Protein AF-A0A7X6ZY92-F1 (afdb_monomer_lite)

Foldseek 3Di:
DVVVVVVVVVVVVVVVVPVPVPFDFKAFADKWKDWQRHTFDWFKWAQDPVVLDIDGDDQVPDPAQEEIATETADEAQIKMKIKTKIQAQPDDDFKFKKWFAASPPPVLTDIDIFGWDDDDHRIIITMDIDHRHHCSGFDIFRDQPPDPVTNPHQHPVCNPGSYGYGYHGHPYD

Sequence (173 aa):
MKKYLLVLLILAIFSLVGCIDTSGPNYIESIDVYVDGELLEGKVQYYNQEQNKWLDFDDYKEKEKINVYYTFNVPLDKEIKIIINFYTPNTTMKEVKVVSSKNLDSNTNQTHFFDSEEKEDENTKVIITLEDFDGSFDVLKVPSWMGSNGIRYQGKKHPDGNYTILGVHFKLD

Secondary structure (DSSP, 8-state):
-HHHHHHHHHHHHHHHTT-----PPPEEEEEEEEETTEEPP-EEEEEETTTTEEEE--TTT--S-EEEEEEEEE-SSS-EEEEEEEE-TT----EEEEEEESTT-GGG-EEEEEEBPPPBTTEEEEEEEETT---S-SEEE--S-SSTT------TT-TT-SEEEEEEEEEE-

pLDDT: mean 76.74, std 17.32, range [32.09, 96.06]

Radius of gyration: 20.92 Å; chains: 1; bounding box: 67×39×50 Å

Structure (mmCIF, N/CA/C/O backbone):
data_AF-A0A7X6ZY92-F1
#
_entry.id   AF-A0A7X6ZY92-F1
#
loop_
_atom_site.group_PDB
_atom_site.id
_atom_site.type_symbol
_atom_site.label_atom_id
_atom_site.label_alt_id
_atom_site.label_comp_id
_atom_site.label_asym_id
_atom_site.label_entity_id
_atom_site.label_seq_id
_atom_site.pdbx_PDB_ins_code
_atom_site.Cartn_x
_atom_site.Cartn_y
_atom_site.Cartn_z
_atom_site.occupancy
_atom_site.B_iso_or_equiv
_atom_site.auth_seq_id
_atom_site.auth_comp_id
_atom_site.auth_asym_id
_atom_site.auth_atom_id
_atom_site.pdbx_PDB_model_num
ATOM 1 N N . MET A 1 1 ? 50.457 -17.965 -35.087 1.00 52.69 1 MET A N 1
ATOM 2 C CA . MET A 1 1 ? 49.531 -18.365 -33.999 1.00 52.69 1 MET A CA 1
ATOM 3 C C . MET A 1 1 ? 49.098 -17.235 -33.060 1.00 52.69 1 MET A C 1
ATOM 5 O O . MET A 1 1 ? 47.945 -17.243 -32.667 1.00 52.69 1 MET A O 1
ATOM 9 N N . LYS A 1 2 ? 49.937 -16.238 -32.724 1.00 55.31 2 LYS A N 1
ATOM 10 C CA . LYS A 1 2 ? 49.576 -15.181 -31.746 1.00 55.31 2 LYS A CA 1
ATOM 11 C C . LYS A 1 2 ? 48.450 -14.212 -32.178 1.00 55.31 2 LYS A C 1
ATOM 13 O O . LYS A 1 2 ? 47.763 -13.680 -31.320 1.00 55.31 2 LYS A O 1
ATOM 18 N N . LYS A 1 3 ? 48.230 -14.004 -33.486 1.00 54.56 3 LYS A N 1
ATOM 19 C CA . LYS A 1 3 ? 47.215 -13.058 -34.007 1.00 54.56 3 LYS A CA 1
ATOM 20 C C . LYS A 1 3 ? 45.767 -13.540 -33.824 1.00 54.56 3 LYS A C 1
ATOM 22 O O . LYS A 1 3 ? 44.895 -12.728 -33.552 1.00 54.56 3 LYS A O 1
ATOM 27 N N . TYR A 1 4 ? 45.526 -14.850 -33.910 1.00 62.28 4 TYR A N 1
ATOM 28 C CA . TYR A 1 4 ? 44.190 -15.434 -33.720 1.00 62.28 4 TYR A CA 1
ATOM 29 C C . TYR A 1 4 ? 43.761 -15.462 -32.246 1.00 62.28 4 TYR A C 1
ATOM 31 O O . TYR A 1 4 ? 42.573 -15.396 -31.952 1.00 62.28 4 TYR A O 1
ATOM 39 N N . LEU A 1 5 ? 44.731 -15.486 -31.323 1.00 60.62 5 LEU A N 1
ATOM 40 C CA . LEU A 1 5 ? 44.482 -15.444 -29.881 1.00 60.62 5 LEU A CA 1
ATOM 41 C C . LEU A 1 5 ? 43.863 -14.103 -29.448 1.00 60.62 5 LEU A C 1
ATOM 43 O O . LEU A 1 5 ? 42.979 -14.076 -28.601 1.00 60.62 5 LEU A O 1
ATOM 47 N N . LEU A 1 6 ? 44.297 -12.997 -30.066 1.00 60.62 6 LEU A N 1
ATOM 48 C CA . LEU A 1 6 ? 43.794 -11.652 -29.772 1.00 60.62 6 LEU A CA 1
ATOM 49 C C . LEU A 1 6 ? 42.333 -11.477 -30.221 1.00 60.62 6 LEU A C 1
ATOM 51 O O . LEU A 1 6 ? 41.538 -10.869 -29.515 1.00 60.62 6 LEU A O 1
ATOM 55 N N . VAL A 1 7 ? 41.972 -12.051 -31.374 1.00 67.69 7 VAL A N 1
ATOM 56 C CA . VAL A 1 7 ? 40.602 -11.999 -31.916 1.00 67.69 7 VAL A CA 1
ATOM 57 C C . VAL A 1 7 ? 39.637 -12.812 -31.047 1.00 67.69 7 VAL A C 1
ATOM 59 O O . VAL A 1 7 ? 38.543 -12.342 -30.745 1.00 67.69 7 VAL A O 1
ATOM 62 N N . LEU A 1 8 ? 40.066 -13.990 -30.581 1.00 61.75 8 LEU A N 1
ATOM 63 C CA . LEU A 1 8 ? 39.313 -14.807 -29.622 1.00 61.75 8 LEU A CA 1
ATOM 64 C C . LEU A 1 8 ? 39.111 -14.092 -28.279 1.00 61.75 8 LEU A C 1
ATOM 66 O O . LEU A 1 8 ? 38.025 -14.166 -27.712 1.00 61.75 8 LEU A O 1
ATOM 70 N N . LEU A 1 9 ? 40.122 -13.361 -27.799 1.00 60.56 9 LEU A N 1
ATOM 71 C CA . LEU A 1 9 ? 40.026 -12.587 -26.561 1.00 60.56 9 LEU A CA 1
ATOM 72 C C . LEU A 1 9 ? 38.993 -11.453 -26.678 1.00 60.56 9 LEU A C 1
ATOM 74 O O . LEU A 1 9 ? 38.192 -11.259 -25.771 1.00 60.56 9 LEU A O 1
ATOM 78 N N . ILE A 1 10 ? 38.974 -10.735 -27.806 1.00 63.00 10 ILE A N 1
ATOM 79 C CA . ILE A 1 10 ? 38.022 -9.639 -28.049 1.00 63.00 10 ILE A CA 1
ATOM 80 C C . ILE A 1 10 ? 36.585 -10.177 -28.145 1.00 63.00 10 ILE A C 1
ATOM 82 O O . ILE A 1 10 ? 35.690 -9.618 -27.519 1.00 63.00 10 ILE A O 1
ATOM 86 N N . LEU A 1 11 ? 36.361 -11.293 -28.848 1.00 58.56 11 LEU A N 1
ATOM 87 C CA . LEU A 1 11 ? 35.043 -11.944 -28.921 1.00 58.56 11 LEU A CA 1
ATOM 88 C C . LEU A 1 11 ? 34.557 -12.456 -27.554 1.00 58.56 11 LEU A C 1
ATOM 90 O O . LEU A 1 11 ? 33.378 -12.312 -27.237 1.00 58.56 11 LEU A O 1
ATOM 94 N N . ALA A 1 12 ? 35.457 -12.987 -26.719 1.00 57.81 12 ALA A N 1
ATOM 95 C CA . ALA A 1 12 ? 35.127 -13.412 -25.359 1.00 57.81 12 ALA A CA 1
ATOM 96 C C . ALA A 1 12 ? 34.753 -12.225 -24.449 1.00 57.81 12 ALA A C 1
ATOM 98 O O . ALA A 1 12 ? 33.817 -12.323 -23.655 1.00 57.81 12 ALA A O 1
ATOM 99 N N . ILE A 1 13 ? 35.421 -11.076 -24.608 1.00 55.72 13 ILE A N 1
ATOM 100 C CA . ILE A 1 13 ? 35.073 -9.842 -23.888 1.00 55.72 13 ILE A CA 1
ATOM 101 C C . ILE A 1 13 ? 33.677 -9.353 -24.302 1.00 55.72 13 ILE A C 1
ATOM 103 O O . ILE A 1 13 ? 32.896 -8.995 -23.427 1.00 55.72 13 ILE A O 1
ATOM 107 N N . PHE A 1 14 ? 33.307 -9.424 -25.588 1.00 52.91 14 PHE A N 1
ATOM 108 C CA . PHE A 1 14 ? 31.949 -9.079 -26.039 1.00 52.91 14 PHE A CA 1
ATOM 109 C C . PHE A 1 14 ? 30.867 -10.041 -25.520 1.00 52.91 14 PHE A C 1
ATOM 111 O O . PHE A 1 14 ? 29.761 -9.591 -25.232 1.00 52.91 14 PHE A O 1
ATOM 118 N N . SER A 1 15 ? 31.178 -11.328 -25.316 1.00 51.72 15 SER A N 1
ATOM 119 C CA . SER A 1 15 ? 30.236 -12.272 -24.686 1.00 51.72 15 SER A CA 1
ATOM 120 C C . SER A 1 15 ? 30.003 -12.020 -23.188 1.00 51.72 15 SER A C 1
ATOM 122 O O . SER A 1 15 ? 28.980 -12.440 -22.657 1.00 51.72 15 SER A O 1
ATOM 124 N N . LEU A 1 16 ? 30.899 -11.287 -22.514 1.00 45.31 16 LEU A N 1
ATOM 125 C CA . LEU A 1 16 ? 30.743 -10.877 -21.110 1.00 45.31 16 LEU A CA 1
ATOM 126 C C . LEU A 1 16 ? 29.925 -9.585 -20.940 1.00 45.31 16 LEU A C 1
ATOM 128 O O . LEU A 1 16 ? 29.391 -9.348 -19.861 1.00 45.31 16 LEU A O 1
ATOM 132 N N . VAL A 1 17 ? 29.766 -8.774 -21.995 1.00 46.59 17 VAL A N 1
ATOM 133 C CA . VAL A 1 17 ? 28.869 -7.595 -21.993 1.00 46.59 17 VAL A CA 1
ATOM 134 C C . VAL A 1 17 ? 27.405 -7.994 -22.263 1.00 46.59 17 VAL A C 1
ATOM 136 O O . VAL A 1 17 ? 26.510 -7.156 -22.255 1.00 46.59 17 VAL A O 1
ATOM 139 N N . GLY A 1 18 ? 27.149 -9.289 -22.478 1.00 39.06 18 GLY A N 1
ATOM 140 C CA . GLY A 1 18 ? 25.829 -9.873 -22.711 1.00 39.06 18 GLY A CA 1
ATOM 141 C C . GLY A 1 18 ? 25.027 -10.218 -21.450 1.00 39.06 18 GLY A C 1
ATOM 142 O O . GLY A 1 18 ? 23.982 -10.847 -21.582 1.00 39.06 18 GLY A O 1
ATOM 143 N N . CYS A 1 19 ? 25.449 -9.802 -20.249 1.00 43.12 19 CYS A N 1
ATOM 144 C CA . CYS A 1 19 ? 24.511 -9.628 -19.131 1.00 43.12 19 CYS A CA 1
ATOM 145 C C . CYS A 1 19 ? 23.712 -8.348 -19.388 1.00 43.12 19 CYS A C 1
ATOM 147 O O . CYS A 1 19 ? 23.914 -7.319 -18.748 1.00 43.12 19 CYS A O 1
ATOM 149 N N . ILE A 1 20 ? 22.851 -8.411 -20.403 1.00 37.75 20 ILE A N 1
ATOM 150 C CA . ILE A 1 20 ? 21.801 -7.427 -20.611 1.00 37.75 20 ILE A CA 1
ATOM 151 C C . ILE A 1 20 ? 20.990 -7.429 -19.324 1.00 37.75 20 ILE A C 1
ATOM 153 O O . ILE A 1 20 ? 20.524 -8.480 -18.886 1.00 37.75 20 ILE A O 1
ATOM 157 N N . ASP A 1 21 ? 20.886 -6.260 -18.707 1.00 40.66 21 ASP A N 1
ATOM 158 C CA . ASP A 1 21 ? 20.015 -6.024 -17.573 1.00 40.66 21 ASP A CA 1
ATOM 159 C C . ASP A 1 21 ? 18.576 -6.330 -18.012 1.00 40.66 21 ASP A C 1
ATOM 161 O O . ASP A 1 21 ? 17.890 -5.511 -18.619 1.00 40.66 21 ASP A O 1
ATOM 165 N N . THR A 1 22 ? 18.144 -7.568 -17.784 1.00 40.19 22 THR A N 1
ATOM 166 C CA . THR A 1 22 ? 16.772 -8.010 -18.011 1.00 40.19 22 THR A CA 1
ATOM 167 C C . THR A 1 22 ? 15.861 -7.555 -16.878 1.00 40.19 22 THR A C 1
ATOM 169 O O . THR A 1 22 ? 14.707 -7.968 -16.853 1.00 40.19 22 THR A O 1
ATOM 172 N N . SER A 1 23 ? 16.297 -6.702 -15.942 1.00 44.28 23 SER A N 1
ATOM 173 C CA . SER A 1 23 ? 15.381 -6.114 -14.964 1.00 44.28 23 SER A CA 1
ATOM 174 C C . SER A 1 23 ? 14.530 -5.019 -15.623 1.00 44.28 23 SER A C 1
ATOM 176 O O . SER A 1 23 ? 14.741 -3.819 -15.480 1.00 44.28 23 SER A O 1
ATOM 178 N N . GLY A 1 24 ? 13.521 -5.454 -16.385 1.00 47.12 24 GLY A N 1
ATOM 179 C CA . GLY A 1 24 ? 12.368 -4.608 -16.685 1.00 47.12 24 GLY A CA 1
ATOM 180 C C . GLY A 1 24 ? 11.795 -4.060 -15.369 1.00 47.12 24 GLY A C 1
ATOM 181 O O . GLY A 1 24 ? 11.972 -4.692 -14.323 1.00 47.12 24 GLY A O 1
ATOM 182 N N . PRO A 1 25 ? 11.162 -2.876 -15.373 1.00 58.12 25 PRO A N 1
ATOM 183 C CA . PRO A 1 25 ? 10.755 -2.232 -14.136 1.00 58.12 25 PRO A CA 1
ATOM 184 C C . PRO A 1 25 ? 9.745 -3.116 -13.406 1.00 58.12 25 PRO A C 1
ATOM 186 O O . PRO A 1 25 ? 8.688 -3.430 -13.947 1.00 58.12 25 PRO A O 1
ATOM 189 N N . ASN A 1 26 ? 10.073 -3.498 -12.175 1.00 65.50 26 ASN A N 1
ATOM 190 C CA . ASN A 1 26 ? 9.088 -4.044 -11.257 1.00 65.50 26 ASN A CA 1
ATOM 191 C C . ASN A 1 26 ? 8.320 -2.868 -10.651 1.00 65.50 26 ASN A C 1
ATOM 193 O O . ASN A 1 26 ? 8.949 -1.929 -10.157 1.00 65.50 26 ASN A O 1
ATOM 197 N N . TYR A 1 27 ? 6.992 -2.912 -10.670 1.00 73.25 27 TYR A N 1
ATOM 198 C CA . TYR A 1 27 ? 6.138 -1.891 -10.055 1.00 73.25 27 TYR A CA 1
ATOM 199 C C . TYR A 1 27 ? 4.798 -2.490 -9.619 1.00 73.25 27 TYR A C 1
ATOM 201 O O . TYR A 1 27 ? 4.432 -3.582 -10.040 1.00 73.25 27 TYR A O 1
ATOM 209 N N . ILE A 1 28 ? 4.061 -1.779 -8.765 1.00 76.25 28 ILE A N 1
ATOM 210 C CA . ILE A 1 28 ? 2.682 -2.142 -8.416 1.00 76.25 28 ILE A CA 1
ATOM 211 C C . ILE A 1 28 ? 1.779 -1.709 -9.574 1.00 76.25 28 ILE A C 1
ATOM 213 O O . ILE A 1 28 ? 1.677 -0.516 -9.864 1.00 76.25 28 ILE A O 1
ATOM 217 N N . GLU A 1 29 ? 1.153 -2.669 -10.243 1.00 77.19 29 GLU A N 1
ATOM 218 C CA . GLU A 1 29 ? 0.191 -2.431 -11.317 1.00 77.19 29 GLU A CA 1
ATOM 219 C C . GLU A 1 29 ? -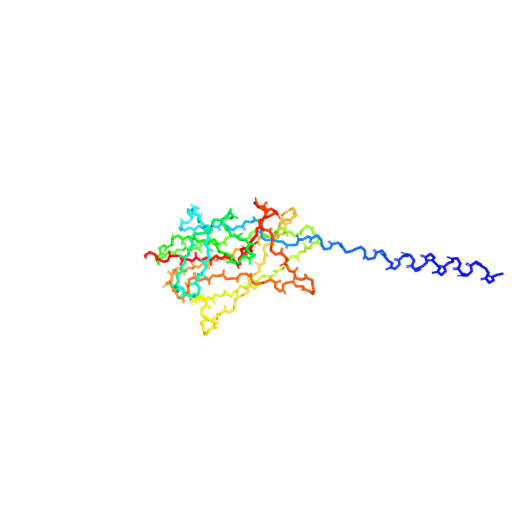1.152 -1.941 -10.763 1.00 77.19 29 GLU A C 1
ATOM 221 O O . GLU A 1 29 ? -1.676 -0.929 -11.234 1.00 77.19 29 GLU A O 1
ATOM 226 N N . SER A 1 30 ? -1.684 -2.625 -9.748 1.00 81.25 30 SER A N 1
ATOM 227 C CA . SER A 1 30 ? -2.926 -2.245 -9.072 1.00 81.25 30 SER A CA 1
ATOM 228 C C . SER A 1 30 ? -2.900 -2.605 -7.588 1.00 81.25 30 SER A C 1
ATOM 230 O O . SER A 1 30 ? -2.139 -3.472 -7.148 1.00 81.25 30 SER A O 1
ATOM 232 N N . ILE A 1 31 ? -3.738 -1.907 -6.823 1.00 87.12 31 ILE A N 1
ATOM 233 C CA . ILE A 1 31 ? -4.115 -2.292 -5.468 1.00 87.12 31 ILE A CA 1
ATOM 234 C C . ILE A 1 31 ? -5.636 -2.288 -5.417 1.00 87.12 31 ILE A C 1
ATOM 236 O O . ILE A 1 31 ? -6.243 -1.229 -5.580 1.00 87.12 31 ILE A O 1
ATOM 240 N N . ASP A 1 32 ? -6.219 -3.455 -5.182 1.00 91.25 32 ASP A N 1
ATOM 241 C CA . ASP A 1 32 ? -7.659 -3.642 -5.060 1.00 91.25 32 ASP A CA 1
ATOM 242 C C . ASP A 1 32 ? -7.981 -3.962 -3.599 1.00 91.25 32 ASP A C 1
ATOM 244 O O . ASP A 1 32 ? -7.355 -4.836 -2.998 1.00 91.25 32 ASP A O 1
ATOM 248 N N . VAL A 1 33 ? -8.926 -3.234 -3.008 1.00 93.50 33 VAL A N 1
ATOM 249 C CA . VAL A 1 33 ? -9.332 -3.413 -1.609 1.00 93.50 33 VAL A CA 1
ATOM 250 C C . VAL A 1 33 ? -10.784 -3.853 -1.579 1.00 93.50 33 VAL A C 1
ATOM 252 O O . VAL A 1 33 ? -11.639 -3.193 -2.162 1.00 93.50 33 VAL A O 1
ATOM 255 N N . TYR A 1 34 ? -11.051 -4.956 -0.892 1.00 95.50 34 TYR A N 1
ATOM 256 C CA . TYR A 1 34 ? -12.380 -5.501 -0.677 1.00 95.50 34 TYR A CA 1
ATOM 257 C C . TYR A 1 34 ? -12.729 -5.430 0.805 1.00 95.50 34 TYR A C 1
ATOM 259 O O . TYR A 1 34 ? -11.884 -5.730 1.649 1.00 95.50 34 TYR A O 1
ATOM 267 N N . VAL A 1 35 ? -13.973 -5.072 1.108 1.00 93.88 35 VAL A N 1
ATOM 268 C CA . VAL A 1 35 ? -14.541 -5.101 2.462 1.00 93.88 35 VAL A CA 1
ATOM 269 C C . VAL A 1 35 ? -15.758 -6.013 2.429 1.00 93.88 35 VAL A C 1
ATOM 271 O O . VAL A 1 35 ? -16.639 -5.807 1.598 1.00 93.88 35 VAL A O 1
ATOM 274 N N . ASP A 1 36 ? -15.783 -7.053 3.266 1.00 91.56 36 ASP A N 1
ATOM 275 C CA . ASP A 1 36 ? -16.819 -8.105 3.241 1.00 91.56 36 ASP A CA 1
ATOM 276 C C . ASP A 1 36 ? -17.076 -8.683 1.824 1.00 91.56 36 ASP A C 1
ATOM 278 O O . ASP A 1 36 ? -18.191 -9.060 1.461 1.00 91.56 36 ASP A O 1
ATOM 282 N N . GLY A 1 37 ? -16.031 -8.740 0.991 1.00 92.31 37 GLY A N 1
ATOM 283 C CA . GLY A 1 37 ? -16.101 -9.235 -0.388 1.00 92.31 37 GLY A CA 1
ATOM 284 C C . GLY A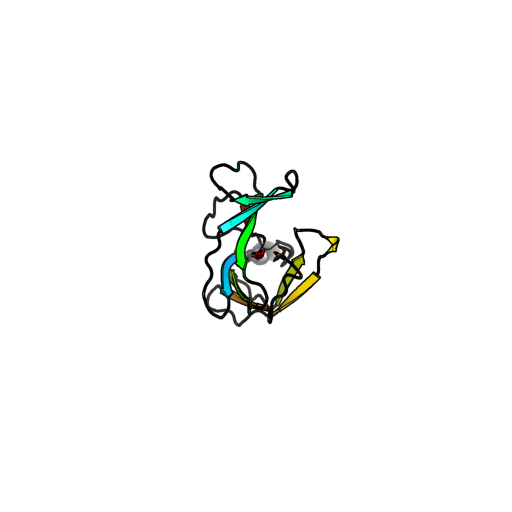 1 37 ? -16.539 -8.215 -1.448 1.00 92.31 37 GLY A C 1
ATOM 285 O O . GLY A 1 37 ? -16.537 -8.556 -2.632 1.00 92.31 37 GLY A O 1
ATOM 286 N N . GLU A 1 38 ? -16.853 -6.970 -1.082 1.00 94.44 38 GLU A N 1
ATOM 287 C CA . GLU A 1 38 ? -17.199 -5.902 -2.030 1.00 94.44 38 GLU A CA 1
ATOM 288 C C . GLU A 1 38 ? -15.988 -5.022 -2.361 1.00 94.44 38 GLU A C 1
ATOM 290 O O . GLU A 1 38 ? -15.296 -4.552 -1.459 1.00 94.44 38 GLU A O 1
ATOM 295 N N . LEU A 1 39 ? -15.732 -4.781 -3.655 1.00 94.56 39 LEU A N 1
ATOM 296 C CA . LEU A 1 39 ? -14.651 -3.899 -4.108 1.00 94.56 39 LEU A CA 1
ATOM 297 C C . LEU A 1 39 ? -14.945 -2.454 -3.697 1.00 94.56 39 LEU A C 1
ATOM 299 O O . LEU A 1 39 ? -15.975 -1.888 -4.062 1.00 94.56 39 LEU A O 1
ATOM 303 N N . LEU A 1 40 ? -13.997 -1.843 -2.998 1.00 93.31 40 LEU A N 1
ATOM 304 C CA . LEU A 1 40 ? -14.105 -0.486 -2.499 1.00 93.31 40 LEU A CA 1
ATOM 305 C C . LEU A 1 40 ? -13.375 0.497 -3.418 1.00 93.31 40 LEU A C 1
ATOM 307 O O . LEU A 1 40 ? -12.209 0.304 -3.767 1.00 93.31 40 LEU A O 1
ATOM 311 N N . GLU A 1 41 ? -14.038 1.594 -3.780 1.00 90.50 41 GLU A N 1
ATOM 312 C CA . GLU A 1 41 ? -13.408 2.664 -4.553 1.00 90.50 41 GLU A CA 1
ATOM 313 C C . GLU A 1 41 ? -12.566 3.573 -3.650 1.00 90.50 41 GLU A C 1
ATOM 315 O O . GLU A 1 41 ? -13.042 4.132 -2.660 1.00 90.50 41 GLU A O 1
ATOM 320 N N . GLY A 1 42 ? -11.293 3.732 -4.011 1.00 88.25 42 GLY A N 1
ATOM 321 C CA . GLY A 1 42 ? -10.349 4.602 -3.317 1.00 88.25 42 GLY A CA 1
ATOM 322 C C . GLY A 1 42 ? -10.016 5.869 -4.098 1.00 88.25 42 GLY A C 1
ATOM 323 O O . GLY A 1 42 ? -10.281 5.992 -5.294 1.00 88.25 42 GLY A O 1
ATOM 324 N N . LYS A 1 43 ? -9.352 6.808 -3.425 1.00 90.06 43 LYS A N 1
ATOM 325 C CA . LYS A 1 43 ? -8.767 8.014 -4.031 1.00 90.06 43 LYS A CA 1
ATOM 326 C C . LYS A 1 43 ? -7.285 8.125 -3.710 1.00 90.06 43 LYS A C 1
ATOM 328 O O . LYS A 1 43 ? -6.808 7.527 -2.755 1.00 90.06 43 LYS A O 1
ATOM 333 N N . VAL A 1 44 ? -6.542 8.902 -4.491 1.00 88.19 44 VAL A N 1
ATOM 334 C CA . VAL A 1 44 ? -5.113 9.120 -4.239 1.00 88.19 44 VAL A CA 1
ATOM 335 C C . VAL A 1 44 ? -4.943 10.303 -3.289 1.00 88.19 44 VAL A C 1
ATOM 337 O O . VAL A 1 44 ? -5.464 11.388 -3.545 1.00 88.19 44 VAL A O 1
ATOM 340 N N . GLN A 1 45 ? -4.220 10.105 -2.189 1.00 91.56 45 GLN A N 1
ATOM 341 C CA . GLN A 1 45 ? -3.928 11.158 -1.214 1.00 91.56 45 GLN A CA 1
ATOM 342 C C . GLN A 1 45 ? -2.467 11.135 -0.780 1.00 91.56 45 GLN A C 1
ATOM 344 O O . GLN A 1 45 ? -1.807 10.102 -0.836 1.00 91.56 45 GLN A O 1
ATOM 349 N N . TYR A 1 46 ? -1.969 12.262 -0.286 1.00 90.00 46 TYR A N 1
ATOM 350 C CA . TYR A 1 46 ? -0.686 12.340 0.408 1.00 90.00 46 TYR A CA 1
ATOM 351 C C . TYR A 1 46 ? -0.870 12.880 1.823 1.00 90.00 46 TYR A C 1
ATOM 353 O O . TYR A 1 46 ? -1.859 13.547 2.132 1.00 90.00 46 TYR A O 1
ATOM 361 N N . TYR A 1 47 ? 0.102 12.605 2.688 1.00 90.19 47 TYR A N 1
ATOM 362 C CA . TYR A 1 47 ? 0.119 13.146 4.040 1.00 90.19 47 TYR A CA 1
ATOM 363 C C . TYR A 1 47 ? 0.930 14.442 4.090 1.00 90.19 47 TYR A C 1
ATOM 365 O O . TYR A 1 47 ? 2.144 14.433 3.876 1.00 90.19 47 TYR A O 1
ATOM 373 N N . ASN A 1 48 ? 0.269 15.562 4.377 1.00 88.88 48 ASN A N 1
ATOM 374 C CA . ASN A 1 48 ? 0.933 16.836 4.614 1.00 88.88 48 ASN A CA 1
ATOM 375 C C . ASN A 1 48 ? 1.396 16.892 6.077 1.00 88.88 48 ASN A C 1
ATOM 377 O O . ASN A 1 48 ? 0.581 17.059 6.985 1.00 88.88 48 ASN A O 1
ATOM 381 N N . GLN A 1 49 ? 2.706 16.751 6.294 1.00 83.69 49 GLN A N 1
ATOM 382 C CA . GLN A 1 49 ? 3.302 16.733 7.633 1.00 83.69 49 GLN A CA 1
ATOM 383 C C . GLN A 1 49 ? 3.193 18.081 8.354 1.00 83.69 49 GLN A C 1
ATOM 385 O O . GLN A 1 49 ? 2.977 18.104 9.561 1.00 83.69 49 GLN A O 1
ATOM 390 N N . GLU A 1 50 ? 3.289 19.200 7.631 1.00 87.25 50 GLU A N 1
ATOM 391 C CA . GLU A 1 50 ? 3.192 20.543 8.222 1.00 87.25 50 GLU A CA 1
ATOM 392 C C . GLU A 1 50 ? 1.794 20.818 8.788 1.00 87.25 50 GLU A C 1
ATOM 394 O O . GLU A 1 50 ? 1.643 21.466 9.820 1.00 87.25 50 GLU A O 1
ATOM 399 N N . GLN A 1 51 ? 0.764 20.311 8.109 1.00 88.69 51 GLN A N 1
ATOM 400 C CA . GLN A 1 51 ? -0.641 20.494 8.474 1.00 88.69 51 GLN A CA 1
ATOM 401 C C . GLN A 1 51 ? -1.215 19.290 9.234 1.00 88.69 51 GLN A C 1
ATOM 403 O O . GLN A 1 51 ? -2.384 19.323 9.613 1.00 88.69 51 GLN A O 1
ATOM 408 N N . ASN A 1 52 ? -0.409 18.241 9.436 1.00 87.62 52 ASN A N 1
ATOM 409 C CA . ASN A 1 52 ? -0.771 16.984 10.089 1.00 87.62 52 ASN A CA 1
ATOM 410 C C . ASN A 1 52 ? -2.111 16.412 9.588 1.00 87.62 52 ASN A C 1
ATOM 412 O O . ASN A 1 52 ? -3.014 16.118 10.374 1.00 87.62 52 ASN A O 1
ATOM 416 N N . LYS A 1 53 ? -2.270 16.332 8.260 1.00 90.69 53 LYS A N 1
ATOM 417 C CA . LYS A 1 53 ? -3.507 15.852 7.628 1.00 90.69 53 LYS A CA 1
ATOM 418 C C . LYS A 1 53 ? -3.274 15.209 6.266 1.00 90.69 53 LYS A C 1
ATOM 420 O O . LYS A 1 53 ? -2.334 15.547 5.546 1.00 90.69 53 LYS A O 1
ATOM 425 N N . TRP A 1 54 ? -4.212 14.352 5.885 1.00 92.06 54 TRP A N 1
ATOM 426 C CA . TRP A 1 54 ? -4.312 13.779 4.547 1.00 92.06 54 TRP A CA 1
ATOM 427 C C . TRP A 1 54 ? -4.968 14.759 3.570 1.00 92.06 54 TRP A C 1
ATOM 429 O O . TRP A 1 54 ? -5.998 15.362 3.880 1.00 92.06 54 TRP A O 1
ATOM 439 N N . LEU A 1 55 ? -4.366 14.919 2.393 1.00 91.56 55 LEU A N 1
ATOM 440 C CA . LEU A 1 55 ? -4.821 15.805 1.323 1.00 91.56 55 LEU A CA 1
ATOM 441 C C . LEU A 1 55 ? -5.004 15.029 0.023 1.00 91.56 55 LEU A C 1
ATOM 443 O O . LEU A 1 55 ? -4.218 14.137 -0.288 1.00 91.56 55 LEU A O 1
ATOM 447 N N . ASP A 1 56 ? -6.034 15.393 -0.739 1.00 91.19 56 ASP A N 1
ATOM 448 C CA . ASP A 1 56 ? -6.268 14.828 -2.067 1.00 91.19 56 ASP A CA 1
ATOM 449 C C . ASP A 1 56 ? -5.115 15.197 -3.001 1.00 91.19 56 ASP A C 1
ATOM 451 O O . ASP A 1 56 ? -4.696 16.354 -3.066 1.00 91.19 56 ASP A O 1
ATOM 455 N N . PHE A 1 57 ? -4.584 14.190 -3.692 1.00 86.88 57 PHE A N 1
ATOM 456 C CA . PHE A 1 57 ? -3.507 14.383 -4.647 1.00 86.88 57 PHE A CA 1
ATOM 457 C C . PHE A 1 57 ? -4.089 14.798 -6.000 1.00 86.88 57 PHE A C 1
ATOM 459 O O . PHE A 1 57 ? -4.869 14.062 -6.605 1.00 86.88 57 PHE A O 1
ATOM 466 N N . ASP A 1 58 ? -3.694 15.984 -6.453 1.00 78.88 58 ASP A N 1
ATOM 467 C CA . ASP A 1 58 ? -4.028 16.553 -7.757 1.00 78.88 58 ASP A CA 1
ATOM 468 C C . ASP A 1 58 ? -2.722 16.680 -8.550 1.00 78.88 58 ASP A C 1
ATOM 470 O O . ASP A 1 58 ? -1.914 17.586 -8.320 1.00 78.88 58 ASP A O 1
ATOM 474 N N . ASP A 1 59 ? -2.493 15.719 -9.445 1.00 69.12 59 ASP A N 1
ATOM 475 C CA . ASP A 1 59 ? -1.257 15.546 -10.212 1.00 69.12 59 ASP A CA 1
ATOM 476 C C . ASP A 1 59 ? -0.901 16.758 -11.086 1.00 69.12 59 ASP A C 1
ATOM 478 O O . ASP A 1 59 ? 0.273 16.970 -11.389 1.00 69.12 59 ASP A O 1
ATOM 482 N N . TYR A 1 60 ? -1.878 17.602 -11.429 1.00 60.91 60 TYR A N 1
ATOM 483 C CA . TYR A 1 60 ? -1.666 18.830 -12.198 1.00 60.91 60 TYR A CA 1
ATOM 484 C C . TYR A 1 60 ? -1.127 20.001 -11.369 1.00 60.91 60 TYR A C 1
ATOM 486 O O . TYR A 1 60 ? -0.575 20.951 -11.934 1.00 60.91 60 TYR A O 1
ATOM 494 N N . LYS A 1 61 ? -1.301 19.981 -10.042 1.00 68.38 61 LYS A N 1
ATOM 495 C CA . LYS A 1 61 ? -0.874 21.079 -9.157 1.00 68.38 61 LYS A CA 1
ATOM 496 C C . LYS A 1 61 ? 0.508 20.855 -8.552 1.00 68.38 61 LYS A C 1
ATOM 498 O O . LYS A 1 61 ? 1.191 21.833 -8.241 1.00 68.38 61 LYS A O 1
ATOM 503 N N . GLU A 1 62 ? 0.931 19.602 -8.414 1.00 69.25 62 GLU A N 1
ATOM 504 C CA . GLU A 1 62 ? 2.166 19.252 -7.715 1.00 69.25 62 GLU A CA 1
ATOM 505 C C . GLU A 1 62 ? 3.386 19.268 -8.655 1.00 69.25 62 GLU A C 1
ATOM 507 O O . GLU A 1 62 ? 3.557 18.436 -9.548 1.00 69.25 62 GLU A O 1
ATOM 512 N N . LYS A 1 63 ? 4.274 20.252 -8.452 1.00 65.19 63 LYS A N 1
ATOM 513 C CA . LYS A 1 63 ? 5.496 20.431 -9.262 1.00 65.19 63 LYS A CA 1
ATOM 514 C C . LYS A 1 63 ? 6.632 19.488 -8.878 1.00 65.19 63 LYS A C 1
ATOM 516 O O . LYS A 1 63 ? 7.538 19.271 -9.682 1.00 65.19 63 LYS A O 1
ATOM 521 N N . GLU A 1 64 ? 6.605 18.945 -7.667 1.00 71.62 64 GLU A N 1
ATOM 522 C CA . GLU A 1 64 ? 7.644 18.065 -7.133 1.00 71.62 64 GLU A CA 1
ATOM 523 C C . GLU A 1 64 ? 7.137 16.635 -6.976 1.00 71.62 64 GLU A C 1
ATOM 525 O O . GLU A 1 64 ? 5.945 16.396 -6.784 1.00 71.62 64 GLU A O 1
ATOM 530 N N . LYS A 1 65 ? 8.067 15.678 -7.051 1.00 71.88 65 LYS A N 1
ATOM 531 C CA . LYS A 1 65 ? 7.742 14.265 -6.899 1.00 71.88 65 LYS A CA 1
ATOM 532 C C . LYS A 1 65 ? 7.294 13.986 -5.470 1.00 71.88 65 LYS A C 1
ATOM 534 O O . LYS A 1 65 ? 8.111 14.063 -4.554 1.00 71.88 65 LYS A O 1
ATOM 539 N N . ILE A 1 66 ? 6.038 13.588 -5.289 1.00 78.81 66 ILE A N 1
ATOM 540 C CA . ILE A 1 66 ? 5.462 13.336 -3.963 1.00 78.81 66 ILE A CA 1
ATOM 541 C C . ILE A 1 66 ? 5.114 11.863 -3.736 1.00 78.81 66 ILE A C 1
ATOM 543 O O . ILE A 1 66 ? 4.808 11.108 -4.660 1.00 78.81 66 ILE A O 1
ATOM 547 N N . ASN A 1 67 ? 5.182 11.438 -2.478 1.00 82.62 67 ASN A N 1
ATOM 548 C CA . ASN A 1 67 ? 4.717 10.124 -2.062 1.00 82.62 67 ASN A CA 1
ATOM 549 C C . ASN A 1 67 ? 3.225 10.185 -1.736 1.00 82.62 67 ASN A C 1
ATOM 551 O O . ASN A 1 67 ? 2.804 10.985 -0.902 1.00 82.62 67 ASN A O 1
ATOM 555 N N . VAL A 1 68 ? 2.447 9.313 -2.360 1.00 86.62 68 VAL A N 1
ATOM 556 C CA . VAL A 1 68 ? 0.994 9.232 -2.205 1.00 86.62 68 VAL A CA 1
ATOM 557 C C . VAL A 1 68 ? 0.590 7.829 -1.754 1.00 86.62 68 VAL A C 1
ATOM 559 O O . VAL A 1 68 ? 1.404 6.907 -1.716 1.00 86.62 68 VAL A O 1
ATOM 562 N N . TYR A 1 69 ? -0.676 7.658 -1.411 1.00 89.38 69 TYR A N 1
ATOM 563 C CA . TYR A 1 69 ? -1.282 6.410 -0.973 1.00 89.38 69 TYR A CA 1
ATOM 564 C C . TYR A 1 69 ? -2.657 6.287 -1.627 1.00 89.38 69 TYR A C 1
ATOM 566 O O . TYR A 1 69 ? -3.329 7.298 -1.858 1.00 89.38 69 TYR A O 1
ATOM 574 N N . TYR A 1 70 ? -3.077 5.059 -1.929 1.00 90.38 70 TYR A N 1
ATOM 575 C CA . TYR A 1 70 ? -4.488 4.809 -2.198 1.00 90.38 70 TYR A CA 1
ATOM 576 C C . TYR A 1 70 ? -5.236 4.841 -0.869 1.00 90.38 70 TYR A C 1
ATOM 578 O O . TYR A 1 70 ? -4.993 4.004 -0.003 1.00 90.38 70 TYR A O 1
ATOM 586 N N . THR A 1 71 ? -6.106 5.830 -0.702 1.00 93.19 71 THR A N 1
ATOM 587 C CA . THR A 1 71 ? -6.944 5.983 0.480 1.00 93.19 71 THR A CA 1
ATOM 588 C C . THR A 1 71 ? -8.322 5.399 0.242 1.00 93.19 71 THR A C 1
ATOM 590 O O . THR A 1 71 ? -8.993 5.768 -0.725 1.00 93.19 71 THR A O 1
ATOM 593 N N . PHE A 1 72 ? -8.773 4.592 1.193 1.00 93.62 72 PHE A N 1
ATOM 594 C CA . PHE A 1 72 ? -10.102 3.999 1.225 1.00 93.62 72 PHE A CA 1
ATOM 595 C C . PHE A 1 72 ? -10.788 4.347 2.546 1.00 93.62 72 PHE A C 1
ATOM 597 O O . PHE A 1 72 ? -10.115 4.398 3.576 1.00 93.62 72 PHE A O 1
ATOM 604 N N . ASN A 1 73 ? -12.102 4.591 2.524 1.00 92.94 73 ASN A N 1
ATOM 605 C CA . ASN A 1 73 ? -12.874 4.669 3.766 1.00 92.94 73 ASN A CA 1
ATOM 606 C C . ASN A 1 73 ? -13.241 3.247 4.187 1.00 92.94 73 ASN A C 1
ATOM 608 O O . ASN A 1 73 ? -13.979 2.587 3.459 1.00 92.94 73 ASN A O 1
ATOM 612 N N . VAL A 1 74 ? -12.707 2.766 5.306 1.00 90.38 74 VAL A N 1
ATOM 613 C CA . VAL A 1 74 ? -12.934 1.386 5.749 1.00 90.38 74 VAL A CA 1
ATOM 614 C C . VAL A 1 74 ? -13.646 1.361 7.100 1.00 90.38 74 VAL A C 1
ATOM 616 O O . VAL A 1 74 ? -13.252 2.102 8.006 1.00 90.38 74 VAL A O 1
ATOM 619 N N . PRO A 1 75 ? -14.688 0.526 7.248 1.00 88.44 75 PRO A N 1
ATOM 620 C CA . PRO A 1 75 ? -15.326 0.298 8.535 1.00 88.44 75 PRO A CA 1
ATOM 621 C C . PRO A 1 75 ? -14.422 -0.526 9.459 1.00 88.44 75 PRO A C 1
ATOM 623 O O . PRO A 1 75 ? -13.619 -1.343 9.002 1.00 88.44 75 PRO A O 1
ATOM 626 N N . LEU A 1 76 ? -14.595 -0.326 10.764 1.00 90.00 76 LEU A N 1
ATOM 627 C CA . LEU A 1 76 ? -14.039 -1.204 11.793 1.00 90.00 76 LEU A CA 1
ATOM 628 C C . LEU A 1 76 ? -14.819 -2.525 11.864 1.00 90.00 76 LEU A C 1
ATOM 630 O O . LEU A 1 76 ? -15.969 -2.601 11.425 1.00 90.00 76 LEU A O 1
ATOM 634 N N . ASP A 1 77 ? -14.194 -3.543 12.453 1.00 90.19 77 ASP A N 1
ATOM 635 C CA . ASP A 1 77 ? -14.789 -4.855 12.741 1.00 90.19 77 ASP A CA 1
ATOM 636 C C . ASP A 1 77 ? -15.262 -5.614 11.485 1.00 90.19 77 ASP A C 1
ATOM 638 O O . ASP A 1 77 ? -16.205 -6.407 11.536 1.00 90.19 77 ASP A O 1
ATOM 642 N N . LYS A 1 78 ? -14.627 -5.348 10.337 1.00 90.50 78 LYS A N 1
ATOM 643 C CA . LYS A 1 78 ? -14.887 -6.018 9.056 1.00 90.50 78 LYS A CA 1
ATOM 644 C C . LYS A 1 78 ? -13.653 -6.739 8.539 1.00 90.50 78 LYS A C 1
ATOM 646 O O . LYS A 1 78 ? -12.525 -6.339 8.833 1.00 90.50 78 LYS A O 1
ATOM 651 N N . GLU A 1 79 ? -13.880 -7.766 7.722 1.00 93.56 79 GLU A N 1
ATOM 652 C CA . GLU A 1 79 ? -12.804 -8.387 6.954 1.00 93.56 79 GLU A CA 1
ATOM 653 C C . GLU A 1 79 ? -12.374 -7.417 5.850 1.00 93.56 79 GLU A C 1
ATOM 655 O O . GLU A 1 79 ? -13.192 -6.967 5.039 1.00 93.56 79 GLU A O 1
ATOM 660 N N . ILE A 1 80 ? -11.077 -7.113 5.806 1.00 94.56 80 ILE A N 1
ATOM 661 C CA . ILE A 1 80 ? -10.478 -6.329 4.728 1.00 94.56 80 ILE A CA 1
ATOM 662 C C . ILE A 1 80 ? -9.511 -7.218 3.962 1.00 94.56 80 ILE A C 1
ATOM 664 O O . ILE A 1 80 ? -8.537 -7.731 4.516 1.00 94.56 80 ILE A O 1
ATOM 668 N N . LYS A 1 81 ? -9.732 -7.340 2.655 1.00 96.06 81 LYS A N 1
ATOM 669 C CA . LYS A 1 81 ? -8.848 -8.065 1.746 1.00 96.06 81 LYS A CA 1
ATOM 670 C C . LYS A 1 81 ? -8.197 -7.106 0.768 1.00 96.06 81 LYS A C 1
ATOM 672 O O . LYS A 1 81 ? -8.871 -6.407 0.021 1.00 96.06 81 LYS A O 1
ATOM 677 N N . ILE A 1 82 ? -6.874 -7.093 0.747 1.00 93.94 82 ILE A N 1
ATOM 678 C CA . ILE A 1 82 ? -6.071 -6.217 -0.100 1.00 93.94 82 ILE A CA 1
ATOM 679 C C . ILE A 1 82 ? -5.319 -7.099 -1.082 1.00 93.94 82 ILE A C 1
ATOM 681 O O . ILE A 1 82 ? -4.545 -7.969 -0.683 1.00 93.94 82 ILE A O 1
ATOM 685 N N . ILE A 1 83 ? -5.533 -6.863 -2.367 1.00 92.56 83 ILE A N 1
ATOM 686 C CA . ILE A 1 83 ? -4.854 -7.558 -3.451 1.00 92.56 83 ILE A CA 1
ATOM 687 C C . ILE A 1 83 ? -3.900 -6.567 -4.102 1.00 92.56 83 ILE A C 1
ATOM 689 O O . ILE A 1 83 ? -4.320 -5.544 -4.639 1.00 92.56 83 ILE A O 1
ATOM 693 N N . ILE A 1 84 ? -2.607 -6.864 -4.042 1.00 88.62 84 ILE A N 1
ATOM 694 C CA . ILE A 1 84 ? -1.559 -6.054 -4.657 1.00 88.62 84 ILE A CA 1
ATOM 695 C C . ILE A 1 84 ? -1.020 -6.831 -5.852 1.00 88.62 84 ILE A C 1
ATOM 697 O O . ILE A 1 84 ? -0.416 -7.893 -5.689 1.00 88.62 84 ILE A O 1
ATOM 701 N N . ASN A 1 85 ? -1.231 -6.296 -7.051 1.00 86.31 85 ASN A N 1
ATOM 702 C CA . ASN A 1 85 ? -0.701 -6.872 -8.280 1.00 86.31 85 ASN A CA 1
ATOM 703 C C . ASN A 1 85 ? 0.611 -6.174 -8.631 1.00 86.31 85 ASN A C 1
ATOM 705 O O . ASN A 1 85 ? 0.650 -4.954 -8.800 1.00 86.31 85 ASN A O 1
ATOM 709 N N . PHE A 1 86 ? 1.692 -6.940 -8.740 1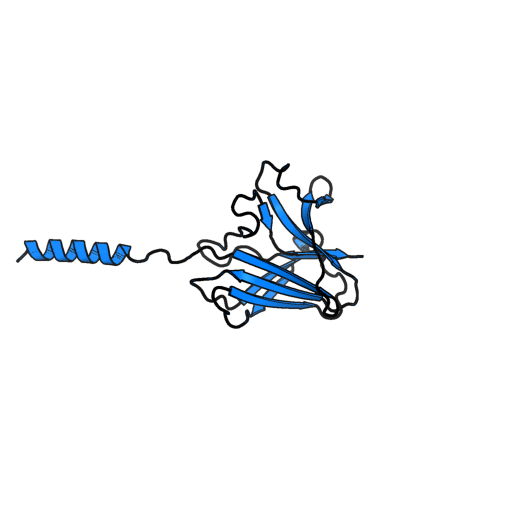.00 82.81 86 PHE A N 1
ATOM 710 C CA . PHE A 1 86 ? 3.009 -6.450 -9.128 1.00 82.81 86 PHE A CA 1
ATOM 711 C C . PHE A 1 86 ? 3.333 -6.870 -10.555 1.00 82.81 86 PHE A C 1
ATOM 713 O O . PHE A 1 86 ? 3.460 -8.060 -10.837 1.00 82.81 86 PHE A O 1
ATOM 720 N N . TYR A 1 87 ? 3.590 -5.902 -11.428 1.00 81.00 87 TYR A N 1
ATOM 721 C CA . TYR A 1 87 ? 4.179 -6.174 -12.731 1.00 81.00 87 TYR A CA 1
ATOM 722 C C . TYR A 1 87 ? 5.646 -6.566 -12.547 1.00 81.00 87 TYR A C 1
ATOM 724 O O . TYR A 1 87 ? 6.439 -5.800 -12.000 1.00 81.00 87 TYR A O 1
ATOM 732 N N . THR A 1 88 ? 5.991 -7.784 -12.952 1.00 78.56 88 THR A N 1
ATOM 733 C CA . THR A 1 88 ? 7.273 -8.462 -12.704 1.00 78.56 88 THR A CA 1
ATOM 734 C C . THR A 1 88 ? 7.691 -9.327 -13.907 1.00 78.56 88 THR A C 1
ATOM 736 O O . THR A 1 88 ? 7.934 -10.525 -13.765 1.00 78.56 88 THR A O 1
ATOM 739 N N . PRO A 1 89 ? 7.821 -8.770 -15.124 1.00 73.38 89 PRO A N 1
ATOM 740 C CA . PRO A 1 89 ? 7.894 -9.541 -16.373 1.00 73.38 89 PRO A CA 1
ATOM 741 C C . PRO A 1 89 ? 9.0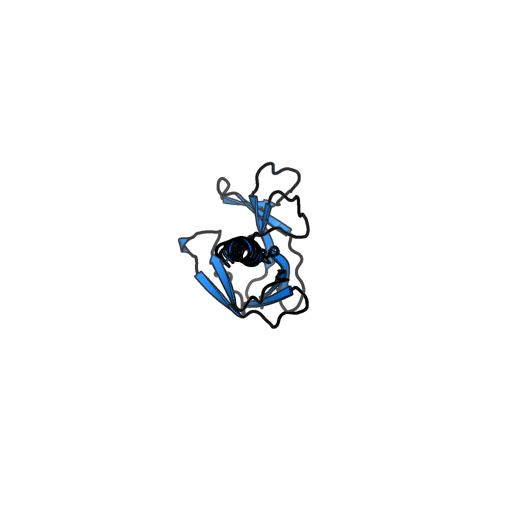69 -10.526 -16.405 1.00 73.38 89 PRO A C 1
ATOM 743 O O . PRO A 1 89 ? 8.907 -11.680 -16.792 1.00 73.38 89 PRO A O 1
ATOM 746 N N . ASN A 1 90 ? 10.223 -10.127 -15.867 1.00 73.62 90 ASN A N 1
ATOM 747 C CA . ASN A 1 90 ? 11.473 -10.887 -15.960 1.00 73.62 90 ASN A CA 1
ATOM 748 C C . ASN A 1 90 ? 11.943 -11.475 -14.622 1.00 73.62 90 ASN A C 1
ATOM 750 O O . ASN A 1 90 ? 13.096 -11.882 -14.492 1.00 73.62 90 ASN A O 1
ATOM 754 N N . THR A 1 91 ? 11.078 -11.493 -13.608 1.00 71.94 91 THR A N 1
ATOM 755 C CA . THR A 1 91 ? 11.389 -12.076 -12.299 1.00 71.94 91 THR A CA 1
ATOM 756 C C . THR A 1 91 ? 10.184 -12.813 -11.726 1.00 71.94 91 THR A C 1
ATOM 758 O O . THR A 1 91 ? 9.064 -12.673 -12.214 1.00 71.94 91 THR A O 1
ATOM 761 N N . THR A 1 92 ? 10.426 -13.603 -10.689 1.00 69.44 92 THR A N 1
ATOM 762 C CA . THR A 1 92 ? 9.389 -14.181 -9.839 1.00 69.44 92 THR A CA 1
ATOM 763 C C . THR A 1 92 ? 9.623 -13.636 -8.444 1.00 69.44 92 THR A C 1
ATOM 765 O O . THR A 1 92 ? 10.647 -13.915 -7.815 1.00 69.44 92 THR A O 1
ATOM 768 N N . MET A 1 93 ? 8.691 -12.812 -7.984 1.00 75.62 93 MET A N 1
ATOM 769 C CA . MET A 1 93 ? 8.627 -12.417 -6.586 1.00 75.62 93 MET A CA 1
ATOM 770 C C . MET A 1 93 ? 8.117 -13.629 -5.800 1.00 75.62 93 MET A C 1
ATOM 772 O O . MET A 1 93 ? 7.322 -14.397 -6.330 1.00 75.62 93 MET A O 1
ATOM 776 N N . LYS A 1 94 ? 8.675 -13.873 -4.612 1.00 77.19 94 LYS A N 1
ATOM 777 C CA . LYS A 1 94 ? 8.262 -14.985 -3.735 1.00 77.19 94 LYS A CA 1
ATOM 778 C C . LYS A 1 94 ? 7.569 -14.493 -2.477 1.00 77.19 94 LYS A C 1
ATOM 780 O O . LYS A 1 94 ? 6.698 -15.164 -1.950 1.00 77.19 94 LYS A O 1
ATOM 785 N N . GLU A 1 95 ? 8.009 -13.340 -1.995 1.00 80.00 95 GLU A N 1
ATOM 786 C CA . GLU A 1 95 ? 7.575 -12.747 -0.746 1.00 80.00 95 GLU A CA 1
ATOM 787 C C . GLU A 1 95 ? 7.639 -11.226 -0.895 1.00 80.00 95 GLU A C 1
ATOM 789 O O . GLU A 1 95 ? 8.536 -10.686 -1.556 1.00 80.00 95 GLU A O 1
ATOM 794 N N . VAL A 1 96 ? 6.692 -10.538 -0.267 1.00 80.06 96 VAL A N 1
ATOM 795 C CA . VAL A 1 96 ? 6.624 -9.087 -0.176 1.00 80.06 96 VAL A CA 1
ATOM 796 C C . VAL A 1 96 ? 6.638 -8.669 1.272 1.00 80.06 96 VAL A C 1
ATOM 798 O O . VAL A 1 96 ? 5.799 -9.067 2.076 1.00 80.06 96 VAL A O 1
ATOM 801 N N . LYS A 1 97 ? 7.566 -7.770 1.586 1.00 83.44 97 LYS A N 1
ATOM 802 C CA . LYS A 1 97 ? 7.527 -7.052 2.846 1.00 83.44 97 LYS A CA 1
ATOM 803 C C . LYS A 1 97 ? 6.505 -5.922 2.786 1.00 83.44 97 LYS A C 1
ATOM 805 O O . LYS A 1 97 ? 6.522 -5.112 1.864 1.00 83.44 97 LYS A O 1
ATOM 810 N N . VAL A 1 98 ? 5.729 -5.781 3.851 1.00 87.00 98 VAL A N 1
ATOM 811 C CA . VAL A 1 98 ? 4.847 -4.643 4.112 1.00 87.00 98 VAL A CA 1
ATOM 812 C C . VAL A 1 98 ? 5.182 -4.053 5.481 1.00 87.00 98 VAL A C 1
ATOM 814 O O . VAL A 1 98 ? 5.620 -4.754 6.392 1.00 87.00 98 VAL A O 1
ATOM 817 N N . VAL A 1 99 ? 5.038 -2.739 5.630 1.00 89.94 99 VAL A N 1
ATOM 818 C CA . VAL A 1 99 ? 5.190 -2.035 6.907 1.00 89.94 99 VAL A CA 1
ATOM 819 C C . VAL A 1 99 ? 3.866 -1.378 7.259 1.00 89.94 99 VAL A C 1
ATOM 821 O O . VAL A 1 99 ? 3.416 -0.508 6.516 1.00 89.94 99 VAL A O 1
ATOM 824 N N . SER A 1 100 ? 3.254 -1.777 8.372 1.00 93.69 100 SER A N 1
ATOM 825 C CA . SER A 1 100 ? 2.084 -1.095 8.924 1.00 93.69 100 SER A CA 1
ATOM 826 C C . SER A 1 100 ? 2.505 0.010 9.890 1.00 93.69 100 SER A C 1
ATOM 828 O O . SER A 1 100 ? 3.536 -0.115 10.547 1.00 93.69 100 SER A O 1
ATOM 830 N N . SER A 1 101 ? 1.744 1.102 9.958 1.00 93.31 101 SER A N 1
ATOM 831 C CA . SER A 1 101 ? 1.990 2.229 10.874 1.00 93.31 101 SER A CA 1
ATOM 832 C C . SER A 1 101 ? 0.713 3.034 11.118 1.00 93.31 101 SER A C 1
ATOM 834 O O . SER A 1 101 ? -0.235 2.926 10.338 1.00 93.31 101 SER A O 1
ATOM 836 N N . LYS A 1 102 ? 0.706 3.869 12.159 1.00 91.31 102 LYS A N 1
ATOM 837 C CA . LYS A 1 102 ? -0.361 4.828 12.462 1.00 91.31 102 LYS A CA 1
ATOM 838 C C . LYS A 1 102 ? 0.080 6.247 12.106 1.00 91.31 102 LYS A C 1
ATOM 840 O O . LYS A 1 102 ? 1.084 6.716 12.629 1.00 91.31 102 LYS A O 1
ATOM 845 N N . ASN A 1 103 ? -0.644 6.931 11.224 1.00 85.62 103 ASN A N 1
ATOM 846 C CA . ASN A 1 103 ? -0.344 8.268 10.695 1.00 85.62 103 ASN A CA 1
ATOM 847 C C . ASN A 1 103 ? 1.121 8.463 10.266 1.00 85.62 103 ASN A C 1
ATOM 849 O O . ASN A 1 103 ? 1.706 9.523 10.483 1.00 85.62 103 ASN A O 1
ATOM 853 N N . LEU A 1 104 ? 1.729 7.433 9.668 1.00 86.69 104 LEU A N 1
ATOM 854 C CA . LEU A 1 104 ? 3.148 7.419 9.282 1.00 86.69 104 LEU A CA 1
ATOM 855 C C . LEU A 1 104 ? 4.138 7.606 10.455 1.00 86.69 104 LEU A C 1
ATOM 857 O O . LEU A 1 104 ? 5.311 7.902 10.211 1.00 86.69 104 LEU A O 1
ATOM 861 N N . ASP A 1 105 ? 3.708 7.422 11.709 1.00 87.31 105 ASP A N 1
ATOM 862 C CA . ASP A 1 105 ? 4.585 7.457 12.882 1.00 87.31 105 ASP A CA 1
ATOM 863 C C . ASP A 1 105 ? 5.491 6.223 12.899 1.00 87.31 105 ASP A C 1
ATOM 865 O O . ASP A 1 105 ? 5.046 5.090 13.118 1.00 87.31 105 ASP A O 1
ATOM 869 N N . SER A 1 106 ? 6.791 6.453 12.717 1.00 86.75 106 SER A N 1
ATOM 870 C CA . SER A 1 106 ? 7.796 5.396 12.657 1.00 86.75 106 SER A CA 1
ATOM 871 C C . SER A 1 106 ? 7.915 4.579 13.943 1.00 86.75 106 SER A C 1
ATOM 873 O O . SER A 1 106 ? 8.378 3.440 13.880 1.00 86.75 106 SER A O 1
ATOM 875 N N . ASN A 1 107 ? 7.480 5.113 15.089 1.00 91.25 107 ASN A N 1
ATOM 876 C CA . ASN A 1 107 ? 7.492 4.394 16.366 1.00 91.25 107 ASN A CA 1
ATOM 877 C C . ASN A 1 107 ? 6.407 3.314 16.448 1.00 91.25 107 ASN A C 1
ATOM 879 O O . ASN A 1 107 ? 6.497 2.411 17.276 1.00 91.25 107 ASN A O 1
ATOM 883 N N . THR A 1 108 ? 5.394 3.394 15.584 1.00 90.94 108 THR A N 1
ATOM 884 C CA . THR A 1 108 ? 4.293 2.422 15.503 1.00 90.94 108 THR A CA 1
ATOM 885 C C . THR A 1 108 ? 4.514 1.371 14.418 1.00 90.94 108 THR A C 1
ATOM 887 O O . THR A 1 108 ? 3.650 0.526 14.190 1.00 90.94 108 THR A O 1
ATOM 890 N N . ASN A 1 109 ? 5.667 1.414 13.742 1.00 92.06 109 ASN A N 1
ATOM 891 C CA . ASN A 1 109 ? 5.949 0.537 12.619 1.00 92.06 109 ASN A CA 1
ATOM 892 C C . ASN A 1 109 ? 5.954 -0.935 13.034 1.00 92.06 109 ASN A C 1
ATOM 894 O O . ASN A 1 109 ? 6.738 -1.348 13.891 1.00 92.06 109 ASN A O 1
ATOM 898 N N . GLN A 1 110 ? 5.190 -1.750 12.316 1.00 91.25 110 GLN A N 1
ATOM 899 C CA . GLN A 1 110 ? 5.322 -3.202 12.345 1.00 91.25 110 GLN A CA 1
ATOM 900 C C . GLN A 1 110 ? 5.648 -3.712 10.945 1.00 91.25 110 GLN A C 1
ATOM 902 O O . GLN A 1 110 ? 5.161 -3.198 9.944 1.00 91.25 110 GLN A O 1
ATOM 907 N N . THR A 1 111 ? 6.543 -4.692 10.864 1.00 88.62 111 THR A N 1
ATOM 908 C CA . THR A 1 111 ? 6.948 -5.314 9.601 1.00 88.62 111 THR A CA 1
ATOM 909 C C . THR A 1 111 ? 6.249 -6.653 9.452 1.00 88.62 111 THR A C 1
ATOM 911 O O . THR A 1 111 ? 6.337 -7.483 10.350 1.00 88.62 111 THR A O 1
ATOM 914 N N . HIS A 1 112 ? 5.664 -6.870 8.281 1.00 87.75 112 HIS A N 1
ATOM 915 C CA . HIS A 1 112 ? 4.976 -8.093 7.892 1.00 87.75 112 HIS A CA 1
ATOM 916 C C . HIS A 1 112 ? 5.566 -8.608 6.584 1.00 87.75 112 HIS A C 1
ATOM 918 O O . HIS A 1 112 ? 6.053 -7.818 5.770 1.00 87.75 112 HIS A O 1
ATOM 924 N N . PHE A 1 113 ? 5.524 -9.917 6.385 1.00 84.94 113 PHE A N 1
ATOM 925 C CA . PHE A 1 113 ? 5.966 -10.570 5.160 1.00 84.94 113 PHE A CA 1
ATOM 926 C C . PHE A 1 113 ? 4.826 -11.437 4.639 1.00 84.94 113 PHE A C 1
ATOM 928 O O . PHE A 1 113 ? 4.201 -12.156 5.416 1.00 84.94 113 PHE A O 1
ATOM 935 N N . PHE A 1 114 ? 4.543 -11.324 3.347 1.00 84.62 114 PHE A N 1
ATOM 936 C CA . PHE A 1 114 ? 3.458 -12.032 2.683 1.00 84.62 114 PHE A CA 1
ATOM 937 C C . PHE A 1 114 ? 4.010 -12.779 1.485 1.00 84.62 114 PHE A C 1
ATOM 939 O O . PHE A 1 114 ? 4.637 -12.167 0.618 1.00 84.62 114 PHE A O 1
ATOM 946 N N . ASP A 1 115 ? 3.760 -14.081 1.430 1.00 83.62 115 ASP A N 1
ATOM 947 C CA . ASP A 1 115 ? 4.079 -14.875 0.254 1.00 83.62 115 ASP A CA 1
ATOM 948 C C . ASP A 1 115 ? 3.262 -14.379 -0.941 1.00 83.62 115 ASP A C 1
ATOM 950 O O . ASP A 1 115 ? 2.092 -14.000 -0.826 1.00 83.62 115 ASP A O 1
ATOM 954 N N . SER A 1 116 ? 3.894 -14.364 -2.105 1.00 83.56 116 SER A N 1
ATOM 955 C CA . SER A 1 116 ? 3.189 -14.116 -3.351 1.00 83.56 116 SER A CA 1
ATOM 956 C C . SER A 1 116 ? 2.564 -15.393 -3.893 1.00 83.56 116 SER A C 1
ATOM 958 O O . SER A 1 116 ? 3.113 -16.486 -3.737 1.00 83.56 116 SER A O 1
ATOM 960 N N . GLU A 1 117 ? 1.459 -15.242 -4.612 1.00 85.19 117 GLU A N 1
ATOM 961 C CA . GLU A 1 117 ? 0.873 -16.325 -5.392 1.00 85.19 117 GLU A CA 1
ATOM 962 C C . GLU A 1 117 ? 1.749 -16.702 -6.598 1.00 85.19 117 GLU A C 1
ATOM 964 O O . GLU A 1 117 ? 2.738 -16.037 -6.929 1.00 85.19 117 GLU A O 1
ATOM 969 N N . GLU A 1 118 ? 1.366 -17.791 -7.269 1.00 76.81 118 GLU A N 1
ATOM 970 C CA . GLU A 1 118 ? 1.966 -18.180 -8.541 1.00 76.81 118 GLU A CA 1
ATOM 971 C C . GLU A 1 118 ? 1.824 -17.045 -9.567 1.00 76.81 118 GLU A C 1
ATOM 973 O O . GLU A 1 118 ? 0.806 -16.357 -9.638 1.00 76.81 118 GLU A O 1
ATOM 978 N N . LYS A 1 119 ? 2.889 -16.823 -10.341 1.00 78.38 119 LYS A N 1
ATOM 979 C CA . LYS A 1 119 ? 2.942 -15.759 -11.342 1.00 78.38 119 LYS A CA 1
ATOM 980 C C . LYS A 1 119 ? 1.947 -16.053 -12.468 1.00 78.38 119 LYS A C 1
ATOM 982 O O . LYS A 1 119 ? 2.045 -17.090 -13.120 1.00 78.38 119 LYS A O 1
ATOM 987 N N . GLU A 1 120 ? 1.055 -15.106 -12.729 1.00 78.62 120 GLU A N 1
ATOM 988 C CA . GLU A 1 120 ? 0.101 -15.133 -13.838 1.00 78.62 120 GLU A CA 1
ATOM 989 C C . GLU A 1 120 ? 0.576 -14.129 -14.900 1.00 78.62 120 GLU A C 1
ATOM 991 O O . GLU A 1 120 ? 0.641 -12.924 -14.654 1.00 78.62 120 GLU A O 1
ATOM 996 N N . ASP A 1 121 ? 0.960 -14.623 -16.080 1.00 83.38 121 ASP A N 1
ATOM 997 C CA . ASP A 1 121 ? 1.583 -13.836 -17.153 1.00 83.38 121 ASP A CA 1
ATOM 998 C C . ASP A 1 121 ? 2.817 -13.039 -16.679 1.00 83.38 121 ASP A C 1
ATOM 1000 O O . ASP A 1 121 ? 3.829 -13.618 -16.280 1.00 83.38 121 ASP A O 1
ATOM 1004 N N . GLU A 1 122 ? 2.768 -11.707 -16.739 1.00 83.19 122 GLU A N 1
ATOM 1005 C CA . GLU A 1 122 ? 3.830 -10.808 -16.278 1.00 83.19 122 GLU A CA 1
ATOM 1006 C C . GLU A 1 122 ? 3.595 -10.312 -14.843 1.00 83.19 122 GLU A C 1
ATOM 1008 O O . GLU A 1 122 ? 4.411 -9.549 -14.328 1.00 83.19 122 GLU A O 1
ATOM 1013 N N . ASN A 1 123 ? 2.531 -10.764 -14.173 1.00 81.81 123 ASN A N 1
ATOM 1014 C CA . ASN A 1 123 ? 2.092 -10.251 -12.883 1.00 81.81 123 ASN A CA 1
ATOM 1015 C C . ASN A 1 123 ? 2.278 -11.258 -11.746 1.00 81.81 123 ASN A C 1
ATOM 1017 O O . ASN A 1 123 ? 1.985 -12.444 -11.865 1.00 81.81 123 ASN A O 1
ATOM 1021 N N . THR A 1 124 ? 2.737 -10.755 -10.604 1.00 84.56 124 THR A N 1
ATOM 1022 C CA . THR A 1 124 ? 2.774 -11.496 -9.346 1.00 84.56 124 THR A CA 1
ATOM 1023 C C . THR A 1 124 ? 1.733 -10.907 -8.398 1.00 84.56 124 THR A C 1
ATOM 1025 O O . THR A 1 124 ? 1.746 -9.701 -8.141 1.00 84.56 124 THR A O 1
ATOM 1028 N N . LYS A 1 125 ? 0.836 -11.746 -7.877 1.00 89.19 125 LYS A N 1
ATOM 1029 C CA . LYS A 1 125 ? -0.236 -11.338 -6.963 1.00 89.19 125 LYS A CA 1
ATOM 1030 C C . LYS A 1 125 ? 0.186 -11.547 -5.511 1.00 89.19 125 LYS A C 1
ATOM 1032 O O . LYS A 1 125 ? 0.799 -12.558 -5.183 1.00 89.19 125 LYS A O 1
ATOM 1037 N N . VAL A 1 126 ? -0.155 -10.605 -4.639 1.00 88.50 126 VAL A N 1
ATOM 1038 C CA . VAL A 1 126 ? -0.019 -10.737 -3.181 1.00 88.50 126 VAL A CA 1
ATOM 1039 C C . VAL A 1 126 ? -1.354 -10.407 -2.542 1.00 88.50 126 VAL A C 1
ATOM 1041 O O . VAL A 1 126 ? -1.944 -9.371 -2.850 1.00 88.50 126 VAL A O 1
ATOM 1044 N N . ILE A 1 127 ? -1.815 -11.275 -1.646 1.00 92.38 127 ILE A N 1
ATOM 1045 C CA . ILE A 1 127 ? -3.075 -11.107 -0.925 1.00 92.38 127 ILE A CA 1
ATOM 1046 C C . ILE A 1 127 ? -2.773 -10.897 0.556 1.00 92.38 127 ILE A C 1
ATOM 1048 O O . ILE A 1 127 ? -2.080 -11.696 1.181 1.00 92.38 127 ILE A O 1
ATOM 1052 N N . ILE A 1 128 ? -3.316 -9.820 1.112 1.00 92.69 128 ILE A N 1
ATOM 1053 C CA . ILE A 1 128 ? -3.271 -9.503 2.537 1.00 92.69 128 ILE A CA 1
ATOM 1054 C C . ILE A 1 128 ? -4.709 -9.533 3.042 1.00 92.69 128 ILE A C 1
ATOM 1056 O O . ILE A 1 128 ? -5.539 -8.768 2.553 1.00 92.69 128 ILE A O 1
ATOM 1060 N N . THR A 1 129 ? -4.993 -10.389 4.019 1.00 93.31 129 THR A N 1
ATOM 1061 C CA . THR A 1 129 ? -6.297 -10.446 4.688 1.00 93.31 129 THR A CA 1
ATOM 1062 C C . THR A 1 129 ? -6.147 -9.954 6.120 1.00 93.31 129 THR A C 1
ATOM 1064 O O . THR A 1 129 ? -5.273 -10.420 6.853 1.00 93.31 129 THR A O 1
ATOM 1067 N N . LEU A 1 130 ? -6.986 -8.996 6.501 1.00 90.62 130 LEU A N 1
ATOM 1068 C CA . LEU A 1 130 ? -7.119 -8.476 7.854 1.00 90.62 130 LEU A CA 1
ATOM 1069 C C . LEU A 1 130 ? -8.473 -8.943 8.389 1.00 90.62 130 LEU A C 1
ATOM 1071 O O . LEU A 1 130 ? -9.509 -8.386 8.029 1.00 90.62 130 LEU A O 1
ATOM 1075 N N . GLU A 1 131 ? -8.444 -9.991 9.205 1.00 90.50 131 GLU A N 1
ATOM 1076 C CA . GLU A 1 131 ? -9.618 -10.486 9.928 1.00 90.50 131 GLU A CA 1
ATOM 1077 C C . GLU A 1 131 ? -9.962 -9.509 11.057 1.00 90.50 131 GLU A C 1
ATOM 1079 O O . GLU A 1 131 ? -9.053 -9.065 11.764 1.00 90.50 131 GLU A O 1
ATOM 1084 N N . ASP A 1 132 ? -11.247 -9.188 11.227 1.00 85.19 132 ASP A N 1
ATOM 1085 C CA . ASP A 1 132 ? -11.760 -8.330 12.306 1.00 85.19 132 ASP A CA 1
ATOM 1086 C C . ASP A 1 132 ? -10.932 -7.043 12.511 1.00 85.19 132 ASP A C 1
ATOM 1088 O O . ASP A 1 132 ? -10.420 -6.769 13.599 1.00 85.19 132 ASP A O 1
ATOM 1092 N N . PHE A 1 133 ? -10.740 -6.260 11.442 1.00 88.56 133 PHE A N 1
ATOM 1093 C CA . PHE A 1 133 ? -9.832 -5.114 11.475 1.00 88.56 133 PHE A CA 1
ATOM 1094 C C . PHE A 1 133 ? -10.250 -4.051 12.508 1.00 88.56 133 PHE A C 1
ATOM 1096 O O . PHE A 1 133 ? -11.297 -3.413 12.393 1.00 88.56 133 PHE A O 1
ATOM 1103 N N . ASP A 1 134 ? -9.376 -3.817 13.489 1.00 89.19 134 ASP A N 1
ATOM 1104 C CA . ASP A 1 134 ? -9.628 -2.996 14.681 1.00 89.19 134 ASP A CA 1
ATOM 1105 C C . ASP A 1 134 ? -9.092 -1.552 14.588 1.00 89.19 134 ASP A C 1
ATOM 1107 O O . ASP A 1 134 ? -9.191 -0.775 15.542 1.00 89.19 134 ASP A O 1
ATOM 1111 N N . GLY A 1 135 ? -8.474 -1.176 13.463 1.00 89.12 135 GLY A N 1
ATOM 1112 C CA . GLY A 1 135 ? -7.844 0.139 13.300 1.00 89.12 135 GLY A CA 1
ATOM 1113 C C . GLY A 1 135 ? -6.542 0.325 14.098 1.00 89.12 135 GLY A C 1
ATOM 1114 O O . GLY A 1 135 ? -6.123 1.460 14.363 1.00 89.12 135 GLY A O 1
ATOM 1115 N N . SER A 1 136 ? -5.874 -0.766 14.489 1.00 89.56 136 SER A N 1
ATOM 1116 C CA . SER A 1 136 ? -4.551 -0.747 15.141 1.00 89.56 136 SER A CA 1
ATOM 1117 C C . SER A 1 136 ? -3.466 -0.036 14.317 1.00 89.56 136 SER A C 1
ATOM 1119 O O . SER A 1 136 ? -2.507 0.500 14.881 1.00 89.56 136 SER A O 1
ATOM 1121 N N . PHE A 1 137 ? -3.643 0.046 13.000 1.00 93.19 137 PHE A N 1
ATOM 1122 C CA . PHE A 1 137 ? -2.874 0.872 12.073 1.00 93.19 137 PHE A CA 1
ATOM 1123 C C . PHE A 1 137 ? -3.812 1.510 11.043 1.00 93.19 137 PHE A C 1
ATOM 1125 O O . PHE A 1 137 ? -4.929 1.048 10.851 1.00 93.19 137 PHE A O 1
ATOM 1132 N N . ASP A 1 138 ? -3.354 2.555 10.358 1.00 93.06 138 ASP A N 1
ATOM 1133 C CA . ASP A 1 138 ? -4.111 3.216 9.285 1.00 93.06 138 ASP A CA 1
ATOM 1134 C C . ASP A 1 138 ? -3.310 3.318 7.980 1.00 93.06 138 ASP A C 1
ATOM 1136 O O . ASP A 1 138 ? -3.833 3.748 6.962 1.00 93.06 138 ASP A O 1
ATOM 1140 N N . VAL A 1 139 ? -2.049 2.883 7.955 1.00 93.44 139 VAL A N 1
ATOM 1141 C CA . VAL A 1 139 ? -1.235 2.850 6.738 1.00 93.44 139 VAL A CA 1
ATOM 1142 C C . VAL A 1 139 ? -0.582 1.488 6.583 1.00 93.44 139 VAL A C 1
ATOM 1144 O O . VAL A 1 139 ? 0.057 0.997 7.512 1.00 93.44 139 VAL A O 1
ATOM 1147 N N . LEU A 1 140 ? -0.655 0.935 5.371 1.00 92.25 140 LEU A N 1
ATOM 1148 C CA . LEU A 1 140 ? 0.189 -0.160 4.902 1.00 92.25 140 LEU A CA 1
ATOM 1149 C C . LEU A 1 140 ? 1.095 0.340 3.789 1.00 92.25 140 LEU A C 1
ATOM 1151 O O . LEU A 1 140 ? 0.644 0.709 2.708 1.00 92.25 140 LEU A O 1
ATOM 1155 N N . LYS A 1 141 ? 2.397 0.318 4.043 1.00 89.00 141 LYS A N 1
ATOM 1156 C CA . LYS A 1 141 ? 3.426 0.706 3.089 1.00 89.00 141 LYS A CA 1
ATOM 1157 C C . LYS A 1 141 ? 4.092 -0.530 2.499 1.00 89.00 141 LYS A C 1
ATOM 1159 O O . LYS A 1 141 ? 4.632 -1.344 3.242 1.00 89.00 141 LYS A O 1
ATOM 1164 N N . VAL A 1 142 ? 4.151 -0.618 1.175 1.00 80.94 142 VAL A N 1
ATOM 1165 C CA . VAL A 1 142 ? 5.006 -1.566 0.450 1.00 80.94 142 VAL A CA 1
ATOM 1166 C C . VAL A 1 142 ? 6.322 -0.854 0.157 1.00 80.94 142 VAL A C 1
ATOM 1168 O O . VAL A 1 142 ? 6.376 0.039 -0.691 1.00 80.94 142 VAL A O 1
ATOM 1171 N N . PRO A 1 143 ? 7.402 -1.150 0.885 1.00 67.19 143 PRO A N 1
ATOM 1172 C CA . PRO A 1 143 ? 8.588 -0.342 0.782 1.00 67.19 143 PRO A CA 1
ATOM 1173 C C . PRO A 1 143 ? 9.489 -0.845 -0.367 1.00 67.19 143 PRO A C 1
ATOM 1175 O O . PRO A 1 143 ? 9.567 -2.032 -0.669 1.00 67.19 143 PRO A O 1
ATOM 1178 N N . SER A 1 144 ? 10.184 0.077 -1.034 1.00 57.25 144 SER A N 1
ATOM 1179 C CA . SER A 1 144 ? 10.798 -0.107 -2.365 1.00 57.25 144 SER A CA 1
ATOM 1180 C C . SER A 1 144 ? 12.059 -0.993 -2.441 1.00 57.25 144 SER A C 1
ATOM 1182 O O . SER A 1 144 ? 12.750 -0.997 -3.460 1.00 57.25 144 SER A O 1
ATOM 1184 N N . TRP A 1 145 ? 12.413 -1.723 -1.381 1.00 49.16 145 TRP A N 1
ATOM 1185 C CA . TRP A 1 145 ? 13.735 -2.349 -1.197 1.00 49.16 145 TRP A CA 1
ATOM 1186 C C . TRP A 1 145 ? 13.863 -3.797 -1.676 1.00 49.16 145 TRP A C 1
ATOM 1188 O O . TRP A 1 145 ? 14.754 -4.533 -1.253 1.00 49.16 145 TRP A O 1
ATOM 1198 N N . MET A 1 146 ? 13.030 -4.205 -2.623 1.00 47.34 146 MET A N 1
ATOM 1199 C CA . MET A 1 146 ? 13.251 -5.448 -3.356 1.00 47.34 146 MET A CA 1
ATOM 1200 C C . MET A 1 146 ? 14.299 -5.223 -4.469 1.00 47.34 146 MET A C 1
ATOM 1202 O O . MET A 1 146 ? 13.967 -4.973 -5.623 1.00 47.34 146 MET A O 1
ATOM 1206 N N . GLY A 1 147 ? 15.586 -5.284 -4.099 1.00 35.94 147 GLY A N 1
ATOM 1207 C CA . GLY A 1 147 ? 16.732 -5.419 -5.015 1.00 35.94 147 GLY A CA 1
ATOM 1208 C C . GLY A 1 147 ? 17.797 -4.316 -4.925 1.00 35.94 147 GLY A C 1
ATOM 1209 O O . GLY A 1 147 ? 17.504 -3.176 -4.576 1.00 35.94 147 GLY A O 1
ATOM 1210 N N . SER A 1 148 ? 19.041 -4.632 -5.311 1.00 32.09 148 SER A N 1
ATOM 1211 C CA . SER A 1 148 ? 20.172 -3.684 -5.400 1.00 32.09 148 SER A CA 1
ATOM 1212 C C . SER A 1 148 ? 19.967 -2.547 -6.416 1.00 32.09 148 SER A C 1
ATOM 1214 O O .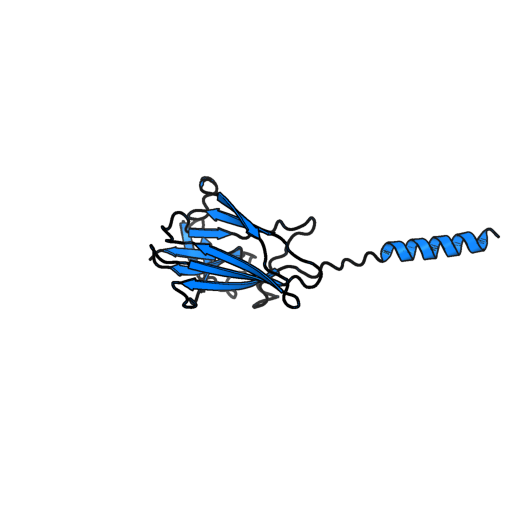 SER A 1 148 ? 20.712 -1.573 -6.383 1.00 32.09 148 SER A O 1
ATOM 1216 N N . ASN A 1 149 ? 18.934 -2.645 -7.263 1.00 35.09 149 ASN A N 1
ATOM 1217 C CA . ASN A 1 149 ? 18.473 -1.593 -8.178 1.00 35.09 149 ASN A CA 1
ATOM 1218 C C . ASN A 1 149 ? 17.082 -1.016 -7.813 1.00 35.09 149 ASN A C 1
ATOM 1220 O O . ASN A 1 149 ? 16.612 -0.108 -8.496 1.00 35.09 149 ASN A O 1
ATOM 1224 N N . GLY A 1 150 ? 16.457 -1.487 -6.722 1.00 35.16 150 GLY A N 1
ATOM 1225 C CA . GLY A 1 150 ? 15.158 -1.036 -6.203 1.00 35.16 150 GLY A CA 1
ATOM 1226 C C . GLY A 1 150 ? 13.944 -1.363 -7.088 1.00 35.16 150 GLY A C 1
ATOM 1227 O O . GLY A 1 150 ? 14.012 -1.317 -8.313 1.00 35.16 150 GLY A O 1
ATOM 1228 N N . ILE A 1 151 ? 12.786 -1.631 -6.473 1.00 45.00 151 ILE A N 1
ATOM 1229 C CA . ILE A 1 151 ? 11.500 -1.574 -7.187 1.00 45.00 151 ILE A CA 1
ATOM 1230 C C . ILE A 1 151 ? 11.177 -0.095 -7.364 1.00 45.00 151 ILE A C 1
ATOM 1232 O O . ILE A 1 151 ? 10.811 0.603 -6.413 1.00 45.00 151 ILE A O 1
ATOM 1236 N N . ARG A 1 152 ? 11.365 0.406 -8.588 1.00 44.66 152 ARG A N 1
ATOM 1237 C CA . ARG A 1 152 ? 10.884 1.729 -8.971 1.00 44.66 152 ARG A CA 1
ATOM 1238 C C . ARG A 1 152 ? 9.374 1.657 -9.071 1.00 44.66 152 ARG A C 1
ATOM 1240 O O . ARG A 1 152 ? 8.822 1.146 -10.034 1.00 44.66 152 ARG A O 1
ATOM 1247 N N . TYR A 1 153 ? 8.715 2.214 -8.073 1.00 50.28 153 TYR A N 1
ATOM 1248 C CA . TYR A 1 153 ? 7.296 2.464 -8.159 1.00 50.28 153 TYR A CA 1
ATOM 1249 C C . TYR A 1 153 ? 7.050 3.555 -9.219 1.00 50.28 153 TYR A C 1
ATOM 1251 O O . TYR A 1 153 ? 7.466 4.704 -9.055 1.00 50.28 153 TYR A O 1
ATOM 1259 N N . GLN A 1 154 ? 6.395 3.179 -10.314 1.00 47.19 154 GLN A N 1
ATOM 1260 C CA . GLN A 1 154 ? 5.885 4.080 -11.342 1.00 47.19 154 GLN A CA 1
ATOM 1261 C C . GLN A 1 154 ? 4.480 3.577 -11.664 1.00 47.19 154 GLN A C 1
ATOM 1263 O O . GLN A 1 154 ? 4.317 2.517 -12.263 1.00 47.19 154 GLN A O 1
ATOM 1268 N N . GLY A 1 155 ? 3.460 4.268 -11.153 1.00 48.09 155 GLY A N 1
ATOM 1269 C CA . GLY A 1 155 ? 2.077 3.851 -11.352 1.00 48.09 155 GLY A CA 1
ATOM 1270 C C . GLY A 1 155 ? 1.763 3.836 -12.846 1.00 48.09 155 GLY A C 1
ATOM 1271 O O . GLY A 1 155 ? 1.861 4.868 -13.505 1.00 48.09 155 GLY A O 1
ATOM 1272 N N . LYS A 1 156 ? 1.363 2.680 -13.386 1.00 44.81 156 LYS A N 1
ATOM 1273 C CA . LYS A 1 156 ? 1.041 2.494 -14.815 1.00 44.81 156 LYS A CA 1
ATOM 1274 C C . LYS A 1 156 ? -0.030 3.467 -15.325 1.00 44.81 156 LYS A C 1
ATOM 1276 O O . LYS A 1 156 ? -0.053 3.775 -16.511 1.00 44.81 156 LYS A O 1
ATOM 1281 N N . LYS A 1 157 ? -0.889 3.990 -14.437 1.00 44.66 157 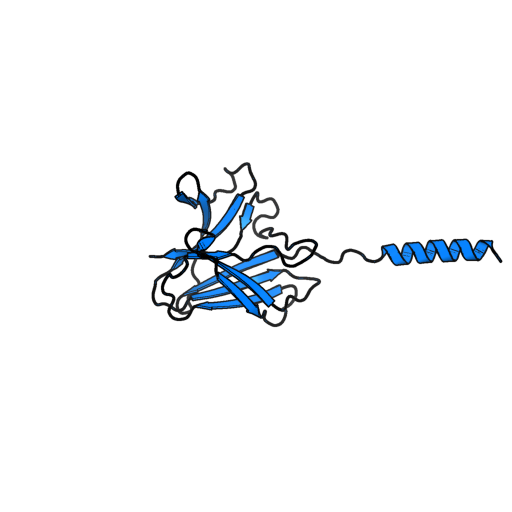LYS A N 1
ATOM 1282 C CA . LYS A 1 157 ? -1.899 4.998 -14.798 1.00 44.66 157 LYS A CA 1
ATOM 1283 C C . LYS A 1 157 ? -1.285 6.324 -15.268 1.00 44.66 157 LYS A C 1
ATOM 1285 O O . LYS A 1 157 ? -1.890 6.981 -16.103 1.00 44.66 157 LYS A O 1
ATOM 1290 N N . HIS A 1 158 ? -0.092 6.687 -14.792 1.00 52.97 158 HIS A N 1
ATOM 1291 C CA . HIS A 1 158 ? 0.580 7.936 -15.153 1.00 52.97 158 HIS A CA 1
ATOM 1292 C C . HIS A 1 158 ? 2.097 7.701 -15.239 1.00 52.97 158 HIS A C 1
ATOM 1294 O O . HIS A 1 158 ? 2.817 8.006 -14.287 1.00 52.97 158 HIS A O 1
ATOM 1300 N N . PRO A 1 159 ? 2.616 7.152 -16.355 1.00 54.62 159 PRO A N 1
ATOM 1301 C CA . PRO A 1 159 ? 4.055 6.943 -16.532 1.00 54.62 159 PRO A CA 1
ATOM 1302 C C . PRO A 1 159 ? 4.853 8.255 -16.444 1.00 54.62 159 PRO A C 1
ATOM 1304 O O . PRO A 1 159 ? 5.990 8.237 -15.987 1.00 54.62 159 PRO A O 1
ATOM 1307 N N . ASP A 1 160 ? 4.239 9.394 -16.767 1.00 57.06 160 ASP A N 1
ATOM 1308 C CA . ASP A 1 160 ? 4.824 10.733 -16.593 1.00 57.06 160 ASP A CA 1
ATOM 1309 C C . ASP A 1 160 ? 4.383 11.423 -15.286 1.00 57.06 160 ASP A C 1
ATOM 1311 O O . ASP A 1 160 ? 4.658 12.602 -15.064 1.00 57.06 160 ASP A O 1
ATOM 1315 N N . GLY A 1 161 ? 3.666 10.705 -14.416 1.00 58.88 161 GLY A N 1
ATOM 1316 C CA . GLY A 1 161 ? 3.139 11.218 -13.160 1.00 58.88 161 GLY A CA 1
ATOM 1317 C C . GLY A 1 161 ? 4.255 11.580 -12.186 1.00 58.88 161 GLY A C 1
ATOM 1318 O O . GLY A 1 161 ? 5.184 10.806 -11.944 1.00 58.88 161 GLY A O 1
ATOM 1319 N N . ASN A 1 162 ? 4.144 12.755 -11.573 1.00 69.62 162 ASN A N 1
ATOM 1320 C CA . ASN A 1 162 ? 5.125 13.249 -10.613 1.00 69.62 162 ASN A CA 1
ATOM 1321 C C . ASN A 1 162 ? 4.856 12.718 -9.194 1.00 69.62 162 ASN A C 1
ATOM 1323 O O . ASN A 1 162 ? 4.802 13.471 -8.225 1.00 69.62 162 ASN A O 1
ATOM 1327 N N . TYR A 1 163 ? 4.621 11.412 -9.055 1.00 73.75 163 TYR A N 1
ATOM 1328 C CA . TYR A 1 163 ? 4.294 10.815 -7.763 1.00 73.75 163 TYR A CA 1
ATOM 1329 C C . TYR A 1 163 ? 4.692 9.346 -7.645 1.00 73.75 163 TYR A C 1
ATOM 1331 O O . TYR A 1 163 ? 5.021 8.669 -8.617 1.00 73.75 163 TYR A O 1
ATOM 1339 N N . THR A 1 164 ? 4.694 8.858 -6.407 1.00 75.38 164 THR A N 1
ATOM 1340 C CA . THR A 1 164 ? 4.994 7.468 -6.049 1.00 75.38 164 THR A CA 1
ATOM 1341 C C . THR A 1 164 ? 3.941 6.977 -5.070 1.00 75.38 164 THR A C 1
ATOM 1343 O O . THR A 1 164 ? 3.874 7.502 -3.964 1.00 75.38 164 THR A O 1
ATOM 1346 N N . ILE A 1 165 ? 3.116 5.994 -5.433 1.00 78.75 165 ILE A N 1
ATOM 1347 C CA . ILE A 1 165 ? 2.205 5.378 -4.461 1.00 78.75 165 ILE A CA 1
ATOM 1348 C C . ILE A 1 165 ? 3.028 4.446 -3.573 1.00 78.75 165 ILE A C 1
ATOM 1350 O O . ILE A 1 165 ? 3.755 3.589 -4.056 1.00 78.75 165 ILE A O 1
ATOM 1354 N N . LEU A 1 166 ? 2.967 4.626 -2.263 1.00 80.88 166 LEU A N 1
ATOM 1355 C CA . LEU A 1 166 ? 3.745 3.823 -1.319 1.00 80.88 166 LEU A CA 1
ATOM 1356 C C . LEU A 1 166 ? 2.941 2.683 -0.699 1.00 80.88 166 LEU A C 1
ATOM 1358 O O . LEU A 1 166 ? 3.515 1.845 -0.009 1.00 80.88 166 LEU A O 1
ATOM 1362 N N . GLY A 1 167 ? 1.636 2.636 -0.950 1.00 87.44 167 GLY A N 1
ATOM 1363 C CA . GLY A 1 167 ? 0.745 1.591 -0.476 1.00 87.44 167 GLY A CA 1
ATOM 1364 C C . GLY A 1 167 ? -0.657 2.131 -0.236 1.00 87.44 167 GLY A C 1
ATOM 1365 O O . GLY A 1 167 ? -1.167 2.924 -1.032 1.00 87.44 167 GLY A O 1
ATOM 1366 N N . VAL A 1 168 ? -1.259 1.701 0.865 1.00 92.69 168 VAL A N 1
ATOM 1367 C CA . VAL A 1 168 ? -2.659 1.946 1.210 1.00 92.69 168 VAL A CA 1
ATOM 1368 C C . VAL A 1 168 ? -2.751 2.773 2.485 1.00 92.69 168 VAL A C 1
ATOM 1370 O O . VAL A 1 168 ? -1.977 2.568 3.419 1.00 92.69 168 VAL A O 1
ATOM 1373 N N . HIS A 1 169 ? -3.705 3.695 2.516 1.00 94.88 169 HIS A N 1
ATOM 1374 C CA . HIS A 1 169 ? -4.146 4.389 3.716 1.00 94.88 169 HIS A CA 1
ATOM 1375 C C . HIS A 1 169 ? -5.623 4.056 3.979 1.00 94.88 169 HIS A C 1
ATOM 1377 O O . HIS A 1 169 ? -6.470 4.106 3.087 1.00 94.88 169 HIS A O 1
ATOM 1383 N N . PHE A 1 170 ? -5.927 3.707 5.218 1.00 94.62 170 PHE A N 1
ATOM 1384 C CA . PHE A 1 170 ? -7.251 3.408 5.724 1.00 94.62 170 PHE A CA 1
ATOM 1385 C C . PHE A 1 170 ? -7.765 4.623 6.461 1.00 94.62 170 PHE A C 1
ATOM 1387 O O . PHE A 1 170 ? -7.379 4.906 7.594 1.00 94.62 170 PHE A O 1
ATOM 1394 N N . LYS A 1 171 ? -8.670 5.343 5.810 1.00 92.94 171 LYS A N 1
ATOM 1395 C CA . LYS A 1 171 ? -9.462 6.340 6.498 1.00 92.94 171 LYS A CA 1
ATOM 1396 C C . LYS A 1 171 ? -10.532 5.592 7.288 1.00 92.94 171 LYS A C 1
ATOM 1398 O O . LYS A 1 171 ? -11.494 5.097 6.713 1.00 92.94 171 LYS A O 1
ATOM 1403 N N . LEU A 1 172 ? -10.298 5.469 8.586 1.00 86.69 172 LEU A N 1
ATOM 1404 C CA . LEU A 1 172 ? -11.223 4.829 9.514 1.00 86.69 172 LEU A CA 1
ATOM 1405 C C . LEU A 1 172 ? -12.469 5.715 9.648 1.00 86.69 172 LEU A C 1
ATOM 1407 O O . LEU A 1 172 ? -12.332 6.916 9.913 1.00 86.69 172 LEU A O 1
ATOM 1411 N N . ASP A 1 173 ? -13.641 5.131 9.407 1.00 67.62 173 ASP A N 1
ATOM 1412 C CA . ASP A 1 173 ? -14.946 5.770 9.628 1.00 67.62 173 ASP A CA 1
ATOM 1413 C C . ASP A 1 173 ? -15.481 5.508 11.046 1.00 67.62 173 ASP A C 1
ATOM 1415 O O . ASP A 1 173 ? -15.225 4.412 11.600 1.00 67.62 173 ASP A O 1
#